Protein AF-A0A7X6FI28-F1 (afdb_monomer_lite)

Foldseek 3Di:
DDFDWPDFDDDPVQVCVVVCVVDDDDPPDDDRQWTKDFDCDDDPPDPPDDGGDIDTGDPPNPPPDDDKPEQEEDEPVCVVVLVVCVVVPGPIDYHYDPDD

Radius of gyration: 17.12 Å; chains: 1; bounding box: 42×41×34 Å

pLDDT: mean 88.9, std 7.78, range [54.38, 97.81]

Secondary structure (DSSP, 8-state):
-EEEEEEEE--HHHHHHHHTTT----SS-----EEEEEEEE--TT--S--TT-EEE--SSTT--SS---EEEEEEGGGHHHHHHHHHH--SSEEEEE---

Structure (mmCIF, N/CA/C/O backbone):
data_AF-A0A7X6FI28-F1
#
_entry.id   AF-A0A7X6FI28-F1
#
loop_
_atom_site.group_PDB
_atom_site.id
_atom_site.type_symbol
_atom_site.label_atom_id
_atom_site.label_alt_id
_atom_site.label_comp_id
_atom_site.label_asym_id
_atom_site.label_entity_id
_atom_site.label_seq_id
_atom_site.pdbx_PDB_ins_code
_atom_site.Cartn_x
_atom_site.Cartn_y
_atom_site.Cartn_z
_atom_site.occupancy
_atom_site.B_iso_or_equiv
_atom_site.auth_seq_id
_atom_site.auth_comp_id
_atom_site.auth_asym_id
_atom_site.auth_atom_id
_atom_site.pdbx_PDB_model_num
ATOM 1 N N . MET A 1 1 ? -14.855 5.780 7.461 1.00 91.06 1 MET A N 1
ATOM 2 C CA . MET A 1 1 ? -13.985 5.301 8.559 1.00 91.06 1 MET A CA 1
ATOM 3 C C . MET A 1 1 ? -12.898 6.338 8.763 1.00 91.06 1 MET A C 1
ATOM 5 O O . MET A 1 1 ? -12.521 6.965 7.784 1.00 91.06 1 MET A O 1
ATOM 9 N N . LEU A 1 2 ? -12.427 6.525 9.990 1.00 95.56 2 LEU A N 1
ATOM 10 C CA . LEU A 1 2 ? -11.339 7.424 10.352 1.00 95.56 2 LEU A CA 1
ATOM 11 C C . LEU A 1 2 ? -10.221 6.606 10.997 1.00 95.56 2 LEU A C 1
ATOM 13 O O . LEU A 1 2 ? -10.488 5.765 11.858 1.00 95.56 2 LEU A O 1
ATOM 17 N N . ILE A 1 3 ? -8.986 6.864 10.581 1.00 96.00 3 ILE A N 1
ATOM 18 C CA . ILE A 1 3 ? -7.781 6.162 11.029 1.00 96.00 3 ILE A CA 1
ATOM 19 C C . ILE A 1 3 ? -6.822 7.202 11.609 1.00 96.00 3 ILE A C 1
ATOM 21 O O . ILE A 1 3 ? -6.637 8.263 11.012 1.00 96.00 3 ILE A O 1
ATOM 25 N N . LYS A 1 4 ? -6.201 6.902 12.754 1.00 97.12 4 LYS A N 1
ATOM 26 C CA . LYS A 1 4 ? -5.095 7.708 13.291 1.00 97.12 4 LYS A CA 1
ATOM 27 C C . LYS A 1 4 ? -3.774 7.131 12.798 1.00 97.12 4 LYS A C 1
ATOM 29 O O . LYS A 1 4 ? -3.205 6.273 13.458 1.00 97.12 4 LYS A O 1
ATOM 34 N N . VAL A 1 5 ? -3.302 7.602 11.653 1.00 95.69 5 VAL A N 1
ATOM 35 C CA . VAL A 1 5 ? -2.059 7.127 11.033 1.00 95.69 5 VAL A CA 1
ATOM 36 C C . VAL A 1 5 ? -0.847 7.510 11.890 1.00 95.69 5 VAL A C 1
ATOM 38 O O . VAL A 1 5 ? -0.659 8.693 12.162 1.00 95.69 5 VAL A O 1
ATOM 41 N N . ASN A 1 6 ? -0.016 6.537 12.287 1.00 94.25 6 ASN A N 1
ATOM 42 C CA . ASN A 1 6 ? 1.298 6.809 12.895 1.00 94.25 6 ASN A CA 1
ATOM 43 C C . ASN A 1 6 ? 2.477 6.335 12.025 1.00 94.25 6 ASN A C 1
ATOM 45 O O . ASN A 1 6 ? 3.608 6.734 12.292 1.00 94.25 6 ASN A O 1
ATOM 49 N N . ALA A 1 7 ? 2.242 5.508 10.999 1.00 92.88 7 ALA A N 1
ATOM 50 C CA . ALA A 1 7 ? 3.284 5.032 10.093 1.00 92.88 7 ALA A CA 1
ATOM 51 C C . ALA A 1 7 ? 2.842 5.111 8.629 1.00 92.88 7 ALA A C 1
ATOM 53 O O . ALA A 1 7 ? 1.712 4.749 8.285 1.00 92.88 7 ALA A O 1
ATOM 54 N N . VAL A 1 8 ? 3.772 5.551 7.782 1.00 92.62 8 VAL A N 1
ATOM 55 C CA . VAL A 1 8 ? 3.644 5.589 6.326 1.00 92.62 8 VAL A CA 1
ATOM 56 C C . VAL A 1 8 ? 4.912 5.043 5.680 1.00 92.62 8 VAL A C 1
ATOM 58 O O . VAL A 1 8 ? 6.012 5.264 6.193 1.00 92.62 8 VAL A O 1
ATOM 61 N N . ALA A 1 9 ? 4.762 4.346 4.558 1.00 86.88 9 ALA A N 1
ATOM 62 C CA . ALA A 1 9 ? 5.858 4.016 3.661 1.00 86.88 9 ALA A CA 1
ATOM 63 C C . ALA A 1 9 ? 5.859 5.011 2.497 1.00 86.88 9 ALA A C 1
ATOM 65 O O . ALA A 1 9 ? 4.826 5.248 1.870 1.00 86.88 9 ALA A O 1
ATOM 66 N N . LEU A 1 10 ? 7.024 5.593 2.215 1.00 81.50 10 LEU A N 1
ATOM 67 C CA . LEU A 1 10 ? 7.217 6.389 1.010 1.00 81.50 10 LEU A CA 1
ATOM 68 C C . LEU A 1 10 ? 7.550 5.450 -0.142 1.00 81.50 10 LEU A C 1
ATOM 70 O O . LEU A 1 10 ? 8.478 4.644 -0.052 1.00 81.50 10 LEU A O 1
ATOM 74 N N . ASN A 1 11 ? 6.792 5.570 -1.220 1.00 83.19 11 ASN A N 1
ATOM 75 C CA . ASN A 1 11 ? 6.980 4.808 -2.438 1.00 83.19 11 ASN A CA 1
ATOM 76 C C . ASN A 1 11 ? 7.588 5.697 -3.526 1.00 83.19 11 ASN A C 1
ATOM 78 O O . ASN A 1 11 ? 7.399 6.912 -3.540 1.00 83.19 11 ASN A O 1
ATOM 82 N N . TYR A 1 12 ? 8.239 5.074 -4.512 1.00 81.69 12 TYR A N 1
ATOM 83 C CA . TYR A 1 12 ? 8.719 5.764 -5.720 1.00 81.69 12 TYR A CA 1
ATOM 84 C C . TYR A 1 12 ? 7.602 6.583 -6.392 1.00 81.69 12 TYR A C 1
ATOM 86 O O . TYR A 1 12 ? 7.807 7.698 -6.859 1.00 81.69 12 TYR A O 1
ATOM 94 N N . ARG A 1 13 ? 6.370 6.065 -6.327 1.00 84.75 13 ARG A N 1
ATOM 95 C CA . ARG A 1 13 ? 5.155 6.735 -6.793 1.00 84.75 13 ARG A CA 1
ATOM 96 C C . ARG A 1 13 ? 4.977 8.140 -6.213 1.00 84.75 13 ARG A C 1
ATOM 98 O O . ARG A 1 13 ? 4.559 9.035 -6.937 1.00 84.75 13 ARG A O 1
ATOM 105 N N . ASP A 1 14 ? 5.252 8.339 -4.925 1.00 88.19 14 ASP A N 1
ATOM 106 C CA . ASP A 1 14 ? 5.085 9.651 -4.294 1.00 88.19 14 ASP A CA 1
ATOM 107 C C . ASP A 1 14 ? 6.001 10.690 -4.961 1.00 88.19 14 ASP A C 1
ATOM 109 O O . ASP A 1 14 ? 5.576 11.816 -5.214 1.00 88.19 14 ASP A O 1
ATOM 113 N N . GLN A 1 15 ? 7.220 10.284 -5.335 1.00 89.00 15 GLN A N 1
ATOM 114 C CA . GLN A 1 15 ? 8.153 11.124 -6.090 1.00 89.00 15 GLN A CA 1
ATOM 115 C C . GLN A 1 15 ? 7.648 11.393 -7.511 1.00 89.00 15 GLN A C 1
ATOM 117 O O . GLN A 1 15 ? 7.657 12.542 -7.942 1.00 89.00 15 GLN A O 1
ATOM 122 N N . GLU A 1 16 ? 7.151 10.375 -8.214 1.00 91.62 16 GLU A N 1
ATOM 123 C CA . GLU A 1 16 ? 6.631 10.526 -9.582 1.00 91.62 16 GLU A CA 1
ATOM 124 C C . GLU A 1 16 ? 5.394 11.437 -9.653 1.00 91.62 16 GLU A C 1
ATOM 126 O O . GLU A 1 16 ? 5.228 12.181 -10.620 1.00 91.62 16 GLU A O 1
ATOM 131 N N . VAL A 1 17 ? 4.540 11.428 -8.621 1.00 91.19 17 VAL A N 1
ATOM 132 C CA . VAL A 1 17 ? 3.405 12.362 -8.501 1.00 91.19 17 VAL A CA 1
ATOM 133 C C . VAL A 1 17 ? 3.903 13.795 -8.320 1.00 91.19 17 VAL A C 1
ATOM 135 O O . VAL A 1 17 ? 3.422 14.693 -9.005 1.00 91.19 17 VAL A O 1
ATOM 138 N N . ILE A 1 18 ? 4.883 14.015 -7.436 1.00 91.62 18 ILE A N 1
ATOM 139 C CA . ILE A 1 18 ? 5.488 15.342 -7.225 1.00 91.62 18 ILE A CA 1
ATOM 140 C C . ILE A 1 18 ? 6.188 15.835 -8.500 1.00 91.62 18 ILE A C 1
ATOM 142 O O . ILE A 1 18 ? 6.111 17.019 -8.821 1.00 91.62 18 ILE A O 1
ATOM 146 N N . ALA A 1 19 ? 6.843 14.935 -9.236 1.00 91.56 19 ALA A N 1
ATOM 147 C CA . ALA A 1 19 ? 7.541 15.241 -10.481 1.00 91.56 19 ALA A CA 1
ATOM 148 C C . ALA A 1 19 ? 6.601 15.481 -11.680 1.00 91.56 19 ALA A C 1
ATOM 150 O O . ALA A 1 19 ? 7.060 15.952 -12.717 1.00 91.56 19 ALA A O 1
ATOM 151 N N . GLY A 1 20 ? 5.301 15.174 -11.560 1.00 92.12 20 GLY A N 1
ATOM 152 C CA . GLY A 1 20 ? 4.320 15.323 -12.643 1.00 92.12 20 GLY A CA 1
ATOM 153 C C . GLY A 1 20 ? 4.314 14.177 -13.665 1.00 92.12 20 GLY A C 1
ATOM 154 O O . GLY A 1 20 ? 3.612 14.248 -14.671 1.00 92.12 20 GLY A O 1
ATOM 155 N N . ASN A 1 21 ? 5.039 13.089 -13.402 1.00 91.88 21 ASN A N 1
ATOM 156 C CA . ASN A 1 21 ? 5.171 11.952 -14.320 1.00 91.88 21 ASN A CA 1
ATOM 157 C C . ASN A 1 21 ? 3.947 11.016 -14.314 1.00 91.88 21 ASN A C 1
ATOM 159 O O . ASN A 1 21 ? 3.839 10.122 -15.151 1.00 91.88 21 ASN A O 1
ATOM 163 N N . MET A 1 22 ? 3.012 11.208 -13.377 1.00 88.50 22 MET A N 1
ATOM 164 C CA . MET A 1 22 ? 1.793 10.398 -13.238 1.00 88.50 22 MET A CA 1
ATOM 165 C C . MET A 1 22 ? 0.514 11.100 -13.714 1.00 88.50 22 MET A C 1
ATOM 167 O O . MET A 1 22 ? -0.587 10.670 -13.366 1.00 88.50 22 MET A O 1
ATOM 171 N N . GLY A 1 23 ? 0.658 1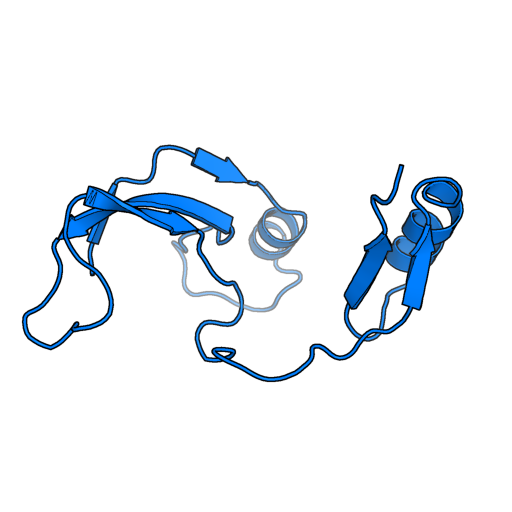2.162 -14.507 1.00 88.88 23 GLY A N 1
ATOM 172 C CA . GLY A 1 23 ? -0.448 12.984 -14.992 1.00 88.88 23 GLY A CA 1
ATOM 173 C C . GLY A 1 23 ? -0.744 14.187 -14.098 1.00 88.88 23 GLY A C 1
ATOM 174 O O . GLY A 1 23 ? -0.058 14.444 -13.108 1.00 88.88 23 GLY A O 1
ATOM 175 N N . GLU A 1 24 ? -1.767 14.949 -14.478 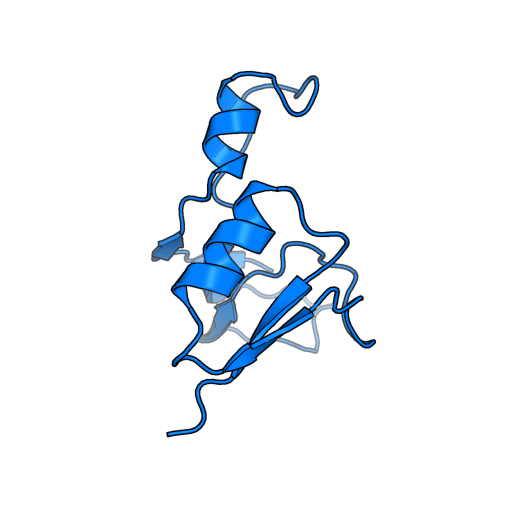1.00 90.38 24 GLU A N 1
ATOM 176 C CA . GLU A 1 24 ? -2.161 16.167 -13.773 1.00 90.38 24 GLU A CA 1
ATOM 177 C C . GLU A 1 24 ? -3.033 15.856 -12.550 1.00 90.38 24 GLU A C 1
ATOM 179 O O . GLU A 1 24 ? -3.976 15.065 -12.609 1.00 90.38 24 GLU A O 1
ATOM 184 N N . PHE A 1 25 ? -2.733 16.523 -11.435 1.00 90.31 25 PHE A N 1
ATOM 185 C CA . PHE A 1 25 ? -3.479 16.414 -10.186 1.00 90.31 25 PHE A CA 1
ATOM 186 C C . PHE A 1 25 ? -3.957 17.791 -9.711 1.00 90.31 25 PHE A C 1
ATOM 188 O O . PHE A 1 25 ? -3.275 18.798 -9.895 1.00 90.31 25 PHE A O 1
ATOM 195 N N . ASN A 1 26 ? -5.106 17.825 -9.029 1.00 93.00 26 ASN A N 1
ATOM 196 C CA . ASN A 1 26 ? -5.614 19.030 -8.370 1.00 93.00 26 ASN A CA 1
ATOM 197 C C . ASN A 1 26 ? -4.900 19.233 -7.028 1.00 93.00 26 ASN A C 1
ATOM 199 O O . ASN A 1 26 ? -5.219 18.567 -6.044 1.00 93.00 26 ASN A O 1
ATOM 203 N N . TRP A 1 27 ? -3.927 20.142 -6.991 1.00 93.06 27 TRP A N 1
ATOM 204 C CA . TRP A 1 27 ? -3.137 20.420 -5.792 1.00 93.06 27 TRP A CA 1
ATOM 205 C C . TRP A 1 27 ? -3.888 21.298 -4.769 1.00 93.06 27 TRP A C 1
ATOM 207 O O . TRP A 1 27 ? -4.628 22.198 -5.171 1.00 93.06 27 TRP A O 1
ATOM 217 N N . PRO A 1 28 ? -3.670 21.096 -3.450 1.00 93.69 28 PRO A N 1
ATOM 218 C CA . PRO A 1 28 ? -2.763 20.115 -2.845 1.00 93.69 28 PRO A CA 1
ATOM 219 C C . PRO A 1 28 ? -3.339 18.688 -2.834 1.00 93.69 28 PRO A C 1
ATOM 221 O O . PRO A 1 28 ? -4.520 18.498 -2.551 1.00 93.69 28 PRO A O 1
ATOM 224 N N . VAL A 1 29 ? -2.492 17.679 -3.075 1.00 90.94 29 VAL A N 1
ATOM 225 C CA . VAL A 1 29 ? -2.872 16.261 -2.933 1.00 90.94 29 VAL A CA 1
ATOM 226 C C . VAL A 1 29 ? -2.298 15.629 -1.668 1.00 90.94 29 VAL A C 1
ATOM 228 O O . VAL A 1 29 ? -1.234 16.012 -1.183 1.00 90.94 29 VAL A O 1
ATOM 231 N N . THR A 1 30 ? -2.991 14.618 -1.148 1.00 91.00 30 THR A N 1
ATOM 232 C CA . THR A 1 30 ? -2.485 13.752 -0.078 1.00 91.00 30 THR A CA 1
ATOM 233 C C . THR A 1 30 ? -1.680 12.601 -0.683 1.00 91.00 30 THR A C 1
ATOM 235 O O . THR A 1 30 ? -2.219 11.790 -1.435 1.00 91.00 30 THR A O 1
ATOM 238 N N . LEU A 1 31 ? -0.390 12.547 -0.355 1.00 90.44 31 LEU A N 1
ATOM 239 C CA . LEU A 1 31 ? 0.531 11.467 -0.726 1.00 90.44 31 LEU A CA 1
ATOM 240 C C . LEU A 1 31 ? 0.570 10.377 0.357 1.00 90.44 31 LEU A C 1
ATOM 242 O O . LEU A 1 31 ? -0.212 10.428 1.308 1.00 90.44 31 LEU A O 1
ATOM 246 N N . ALA A 1 32 ? 1.494 9.420 0.222 1.00 89.88 32 ALA A N 1
ATOM 247 C CA . ALA A 1 32 ? 1.696 8.313 1.153 1.00 89.88 32 ALA A CA 1
ATOM 248 C C . ALA A 1 32 ? 0.483 7.370 1.220 1.00 89.88 32 ALA A C 1
ATOM 250 O O . ALA A 1 32 ? -0.168 7.201 2.253 1.00 89.88 32 ALA A O 1
ATOM 251 N N . SER A 1 33 ? 0.179 6.739 0.081 1.00 86.69 33 SER A N 1
ATOM 252 C CA . SER A 1 33 ? -0.938 5.792 -0.040 1.00 86.69 33 SER A CA 1
ATOM 253 C C . SER A 1 33 ? -0.787 4.552 0.839 1.00 86.69 33 SER A C 1
ATOM 255 O O . SER A 1 33 ? -1.795 3.930 1.175 1.00 86.69 33 SER A O 1
ATOM 257 N N . ASP A 1 34 ? 0.445 4.202 1.210 1.00 89.69 34 ASP A N 1
ATOM 258 C CA . ASP A 1 34 ? 0.774 3.024 2.006 1.00 89.69 34 ASP A CA 1
ATOM 259 C C . ASP A 1 34 ? 0.972 3.436 3.463 1.00 89.69 34 ASP A C 1
ATOM 261 O O . ASP A 1 34 ? 2.019 3.939 3.872 1.00 89.69 34 ASP A O 1
ATOM 265 N N . MET A 1 35 ? -0.079 3.241 4.249 1.00 93.25 35 MET A N 1
ATOM 266 C CA . MET A 1 35 ? -0.175 3.678 5.632 1.00 93.25 35 MET A CA 1
ATOM 267 C C . MET A 1 35 ? -0.741 2.557 6.493 1.00 93.25 35 MET A C 1
ATOM 269 O O . MET A 1 35 ? -1.499 1.702 6.026 1.00 93.25 35 MET A O 1
ATOM 273 N N . SER A 1 36 ? -0.433 2.586 7.782 1.00 94.81 36 SER A N 1
ATOM 274 C CA . SER A 1 36 ? -1.020 1.644 8.730 1.00 94.81 36 SER A CA 1
ATOM 275 C C . SER A 1 36 ? -1.228 2.302 10.073 1.00 94.81 36 SER A C 1
ATOM 277 O O . SER A 1 36 ? -0.310 2.976 10.543 1.00 94.81 36 SER A O 1
ATOM 279 N N . ASP A 1 37 ? -2.387 2.060 10.688 1.00 95.00 37 ASP A N 1
ATOM 280 C CA . ASP A 1 37 ? -2.565 2.110 12.139 1.00 95.00 37 ASP A CA 1
ATOM 281 C C . ASP A 1 37 ? -4.002 1.722 12.560 1.00 95.00 37 ASP A C 1
ATOM 283 O O . ASP A 1 37 ? -4.633 0.888 11.923 1.00 95.00 37 ASP A O 1
ATOM 287 N N . ALA A 1 38 ? -4.516 2.287 13.654 1.00 97.19 38 ALA A N 1
ATOM 288 C CA . ALA A 1 38 ? -5.784 1.987 14.269 1.00 97.19 38 ALA A CA 1
ATOM 289 C C . ALA A 1 38 ? -6.945 2.841 13.745 1.00 97.19 38 ALA A C 1
ATOM 291 O O . ALA A 1 38 ? -6.853 4.066 13.582 1.00 97.19 38 ALA A O 1
ATOM 292 N N . VAL A 1 39 ? -8.091 2.181 13.587 1.00 97.56 39 VAL A N 1
ATOM 293 C CA . VAL A 1 39 ? -9.391 2.828 13.397 1.00 97.56 39 VAL A CA 1
ATOM 294 C C . VAL A 1 39 ? -9.759 3.606 14.661 1.00 97.56 39 VAL A C 1
ATOM 296 O O . VAL A 1 39 ? -9.847 3.031 15.745 1.00 97.56 39 VAL A O 1
ATOM 299 N N . VAL A 1 40 ? -10.025 4.903 14.520 1.00 97.81 40 VAL A N 1
ATOM 300 C CA . VAL A 1 40 ? -10.485 5.787 15.612 1.00 97.81 40 VAL A CA 1
ATOM 301 C C . VAL A 1 40 ? -11.929 6.252 15.434 1.00 97.81 40 VAL A C 1
ATOM 303 O O . VAL A 1 40 ? -12.508 6.844 16.337 1.00 97.81 40 VAL A O 1
ATOM 306 N N . GLY A 1 41 ? -12.543 5.943 14.291 1.00 97.25 41 GLY A N 1
ATOM 307 C CA . GLY A 1 41 ? -13.969 6.149 14.072 1.00 97.25 41 GLY A CA 1
ATOM 308 C C . GLY A 1 41 ? -14.502 5.282 12.938 1.00 97.25 41 GLY A C 1
ATOM 309 O O . GLY A 1 41 ? -13.897 5.189 11.871 1.00 97.25 41 GLY A O 1
ATOM 310 N N . ALA A 1 42 ? -15.666 4.674 13.132 1.00 94.88 42 ALA A N 1
ATOM 311 C CA . ALA A 1 42 ? -16.372 3.923 12.099 1.00 94.88 42 ALA A CA 1
ATOM 312 C C . ALA A 1 42 ? -17.775 4.513 11.904 1.00 94.88 42 ALA A C 1
ATOM 314 O O . ALA A 1 42 ? -18.448 4.874 12.866 1.00 94.88 42 ALA A O 1
ATOM 315 N N . GLY A 1 43 ? -18.195 4.659 10.645 1.00 93.81 43 GLY A N 1
ATOM 316 C CA . GLY A 1 43 ? -19.554 5.097 10.324 1.00 93.81 43 GLY A CA 1
ATOM 317 C C . GLY A 1 43 ? -20.552 3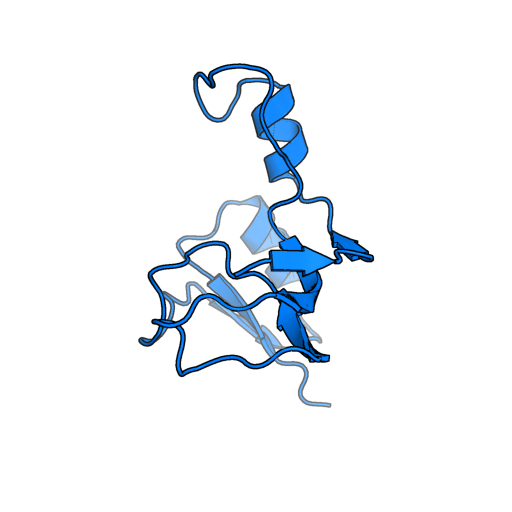.960 10.539 1.00 93.81 43 GLY A C 1
ATOM 318 O O . GLY A 1 43 ? -20.175 2.795 10.446 1.00 93.81 43 GLY A O 1
ATOM 319 N N . ARG A 1 44 ? -21.830 4.290 10.766 1.00 91.69 44 ARG A N 1
ATOM 320 C CA . ARG A 1 44 ? -22.884 3.308 11.100 1.00 91.69 44 ARG A CA 1
ATOM 321 C C . ARG A 1 44 ? -23.052 2.182 10.070 1.00 91.69 44 ARG A C 1
ATOM 323 O O . ARG A 1 44 ? -23.446 1.088 10.444 1.00 91.69 44 ARG A O 1
ATOM 330 N N . SER A 1 45 ? -22.738 2.435 8.801 1.00 93.06 45 SER A N 1
ATOM 331 C CA . SER A 1 45 ? -22.860 1.449 7.718 1.00 93.06 45 SER A CA 1
ATOM 332 C C . SER A 1 45 ? -21.622 0.559 7.535 1.00 93.06 45 SER A C 1
ATOM 334 O O . SER A 1 45 ? -21.589 -0.248 6.611 1.00 93.06 45 SER A O 1
ATOM 336 N N . ILE A 1 46 ? -20.578 0.711 8.359 1.00 90.00 46 ILE A N 1
ATOM 337 C CA . ILE A 1 46 ? -19.340 -0.076 8.260 1.00 90.00 46 ILE A CA 1
ATOM 338 C C . ILE A 1 46 ? -19.424 -1.250 9.236 1.00 90.00 46 ILE A C 1
ATOM 340 O O . ILE A 1 46 ? -19.235 -1.069 10.433 1.00 90.00 46 ILE A O 1
ATOM 344 N N . ALA A 1 47 ? -19.687 -2.453 8.721 1.00 89.62 47 ALA A N 1
ATOM 345 C CA . ALA A 1 47 ? -19.807 -3.665 9.541 1.00 89.62 47 ALA A CA 1
ATOM 346 C C . ALA A 1 47 ? -18.477 -4.415 9.745 1.00 89.62 47 ALA A C 1
ATOM 348 O O . ALA A 1 47 ? -18.324 -5.168 10.698 1.00 89.62 47 ALA A O 1
ATOM 349 N N . GLN A 1 48 ? -17.514 -4.220 8.843 1.00 88.94 48 GLN A N 1
ATOM 350 C CA . GLN A 1 48 ? -16.293 -5.033 8.762 1.00 88.94 48 GLN A CA 1
ATOM 351 C C . GLN A 1 48 ? -15.133 -4.544 9.648 1.00 88.94 48 GLN A C 1
ATOM 353 O O . GLN A 1 48 ? -14.127 -5.235 9.764 1.00 88.94 48 GLN A O 1
ATOM 358 N N . PHE A 1 49 ? -15.255 -3.361 10.259 1.00 92.88 49 PHE A N 1
ATOM 359 C CA . PHE A 1 49 ? -14.219 -2.764 11.104 1.00 92.88 49 PHE A CA 1
ATOM 360 C C . PHE A 1 49 ? -14.823 -2.133 12.357 1.00 92.88 49 PHE A C 1
ATOM 362 O O . PHE A 1 49 ? -15.881 -1.506 12.298 1.00 92.88 49 PHE A O 1
ATOM 369 N N . ALA A 1 50 ? -14.094 -2.224 13.465 1.00 95.06 50 ALA A N 1
ATOM 370 C CA . ALA A 1 50 ? -14.405 -1.574 14.732 1.00 95.06 50 ALA A CA 1
ATOM 371 C C . ALA A 1 50 ? -13.284 -0.613 15.161 1.00 95.06 50 ALA A C 1
ATOM 373 O O . ALA A 1 50 ? -12.126 -0.759 14.762 1.00 95.06 50 ALA A O 1
ATOM 374 N N . VAL A 1 51 ? -13.621 0.364 16.011 1.00 96.50 51 VAL A N 1
ATOM 375 C CA . VAL A 1 51 ? -12.624 1.225 16.672 1.00 96.50 51 VAL A CA 1
ATOM 376 C C . VAL A 1 51 ? -11.612 0.354 17.423 1.00 96.50 51 VAL A C 1
ATOM 378 O O . VAL A 1 51 ? -11.983 -0.615 18.081 1.00 96.50 51 VAL A O 1
ATOM 381 N N . GLY A 1 52 ? -10.327 0.689 17.298 1.00 96.56 52 GLY A N 1
ATOM 382 C CA . GLY A 1 52 ? -9.211 -0.072 17.860 1.00 96.56 52 GLY A CA 1
ATOM 383 C C . GLY A 1 52 ? -8.656 -1.168 16.945 1.00 96.56 52 GLY A C 1
ATOM 384 O O . GLY A 1 52 ? -7.562 -1.665 17.207 1.00 96.56 52 GLY A O 1
ATOM 385 N N . ASN A 1 53 ? -9.338 -1.531 15.850 1.00 97.31 53 ASN A N 1
ATOM 386 C CA . ASN A 1 53 ? -8.763 -2.453 14.865 1.00 97.31 53 ASN A CA 1
ATOM 387 C C . ASN A 1 53 ? -7.517 -1.846 14.219 1.00 97.31 53 ASN A C 1
ATOM 389 O O . ASN A 1 53 ? -7.548 -0.700 13.774 1.00 97.31 53 ASN A O 1
ATOM 393 N N . ARG A 1 54 ? -6.448 -2.645 14.130 1.00 96.81 54 ARG A N 1
ATOM 394 C CA . ARG A 1 54 ? -5.253 -2.338 13.338 1.00 96.81 54 ARG A CA 1
ATOM 395 C C . ARG A 1 54 ? -5.548 -2.617 11.868 1.00 96.81 54 ARG A C 1
ATOM 397 O O . ARG A 1 54 ? -6.065 -3.680 11.535 1.00 96.81 54 ARG A O 1
ATOM 404 N N . VAL A 1 55 ? -5.208 -1.671 11.006 1.00 94.19 55 VAL A N 1
ATOM 405 C CA . VAL A 1 55 ? -5.429 -1.733 9.564 1.00 94.19 55 VAL A CA 1
ATOM 406 C C . VAL A 1 55 ? -4.174 -1.300 8.811 1.00 94.19 55 VAL A C 1
ATOM 408 O O . VAL A 1 55 ? -3.360 -0.523 9.312 1.00 94.19 55 VAL A O 1
ATOM 411 N N . ILE A 1 56 ? -4.046 -1.803 7.589 1.00 92.19 56 ILE A N 1
ATOM 412 C CA . ILE A 1 56 ? -3.103 -1.341 6.571 1.00 92.19 56 ILE A CA 1
ATOM 413 C C . ILE A 1 56 ? -3.914 -0.938 5.340 1.00 92.19 56 ILE A C 1
ATOM 415 O O . ILE A 1 56 ? -4.940 -1.562 5.048 1.00 92.19 56 ILE A O 1
ATOM 419 N N . SER A 1 57 ? -3.510 0.127 4.653 1.00 87.12 57 SER A N 1
ATOM 420 C CA . SER A 1 57 ? -4.179 0.554 3.427 1.00 87.12 57 SER A CA 1
ATOM 421 C C . SER A 1 57 ? -3.912 -0.414 2.273 1.00 87.12 57 SER A C 1
ATOM 423 O O . SER A 1 57 ? -2.885 -1.087 2.195 1.00 87.12 57 SER A O 1
ATOM 425 N N . THR A 1 58 ? -4.865 -0.475 1.349 1.00 82.50 58 THR A N 1
ATOM 426 C CA . THR A 1 58 ? -4.740 -1.200 0.085 1.00 82.50 58 THR A CA 1
ATOM 427 C C . THR A 1 58 ? -4.765 -0.191 -1.050 1.00 82.50 58 THR A C 1
ATOM 429 O O . THR A 1 58 ? -5.758 0.518 -1.211 1.00 82.50 58 THR A O 1
ATOM 432 N N . PHE A 1 59 ? -3.708 -0.153 -1.861 1.00 73.19 59 PHE A N 1
ATOM 433 C CA . PHE A 1 59 ? -3.615 0.775 -2.992 1.00 73.19 59 PHE A CA 1
ATOM 434 C C . PHE A 1 59 ? -4.775 0.627 -3.996 1.00 73.19 59 PHE A C 1
ATOM 436 O O . PHE A 1 59 ? -5.231 1.611 -4.569 1.00 73.19 59 PHE A O 1
ATOM 443 N N . PHE A 1 60 ? -5.296 -0.593 -4.167 1.00 75.94 60 PHE A N 1
ATOM 444 C CA . PHE A 1 60 ? -6.492 -0.876 -4.960 1.00 75.94 60 PHE A CA 1
ATOM 445 C C . PHE A 1 60 ? -7.675 -1.169 -4.023 1.00 75.94 60 PHE A C 1
ATOM 447 O O . PHE A 1 60 ? -7.881 -2.329 -3.669 1.00 75.94 60 PHE A O 1
ATOM 454 N N . PRO A 1 61 ? -8.441 -0.151 -3.587 1.00 69.94 61 PRO A N 1
ATOM 455 C CA . PRO A 1 61 ? -9.470 -0.312 -2.553 1.00 69.94 61 PRO A CA 1
ATOM 456 C C . PRO A 1 61 ? -10.612 -1.257 -2.955 1.00 69.94 61 PRO A C 1
ATOM 458 O O . PRO A 1 61 ? -11.227 -1.881 -2.091 1.00 69.94 61 PRO A O 1
ATOM 461 N N . GLU A 1 62 ? -10.876 -1.400 -4.256 1.00 77.81 62 GLU A N 1
ATOM 462 C CA . GLU A 1 62 ? -11.897 -2.322 -4.773 1.00 77.81 62 GLU A CA 1
ATOM 463 C C . GLU A 1 62 ? -11.387 -3.753 -4.968 1.00 77.81 62 GLU A C 1
ATOM 465 O O . GLU A 1 62 ? -12.178 -4.669 -5.186 1.00 77.81 62 GLU A O 1
ATOM 470 N N . TRP A 1 63 ? -10.078 -3.986 -4.843 1.00 75.50 63 TRP A N 1
ATOM 471 C CA . TRP A 1 63 ? -9.515 -5.327 -4.937 1.00 75.50 63 TRP A CA 1
ATOM 472 C C . TRP A 1 63 ? -9.639 -6.054 -3.590 1.00 75.50 63 TRP A C 1
ATOM 474 O O . TRP A 1 63 ? -8.682 -6.175 -2.825 1.00 75.50 63 TRP A O 1
ATOM 484 N N . ARG A 1 64 ? -10.868 -6.482 -3.277 1.00 70.56 64 ARG A N 1
ATOM 485 C CA . ARG A 1 64 ? -11.222 -7.163 -2.017 1.00 70.56 64 ARG A CA 1
ATOM 486 C C . ARG A 1 64 ? -10.936 -8.662 -2.047 1.00 70.56 64 ARG A C 1
ATOM 488 O O . ARG A 1 64 ? -10.666 -9.253 -1.004 1.00 70.56 64 ARG A O 1
ATOM 495 N N . ASP A 1 65 ? -10.988 -9.261 -3.230 1.00 72.94 65 ASP A N 1
ATOM 496 C CA . ASP A 1 65 ? -10.690 -10.664 -3.491 1.00 72.94 65 ASP A CA 1
ATOM 497 C C . ASP A 1 65 ? -10.136 -10.861 -4.919 1.00 72.94 65 ASP A C 1
ATOM 499 O O . ASP A 1 65 ? -9.994 -9.921 -5.700 1.00 72.94 65 ASP A O 1
ATOM 503 N N . GLY A 1 66 ? -9.746 -12.094 -5.250 1.00 72.69 66 GLY A N 1
ATOM 504 C CA . GLY A 1 66 ? -9.141 -12.444 -6.538 1.00 72.69 66 GLY A CA 1
ATOM 505 C C . GLY A 1 66 ? -7.614 -12.539 -6.492 1.00 72.69 66 GLY A C 1
ATOM 506 O O . GLY A 1 66 ? -6.942 -11.940 -5.654 1.00 72.69 66 GLY A O 1
ATOM 507 N N . ARG A 1 67 ? -7.039 -13.353 -7.385 1.00 75.06 67 ARG A N 1
ATOM 508 C CA . ARG A 1 67 ? -5.581 -13.529 -7.465 1.00 75.06 67 ARG A CA 1
ATOM 509 C C . ARG A 1 67 ? -4.973 -12.339 -8.208 1.00 75.06 67 ARG A C 1
ATOM 511 O O . ARG A 1 67 ? -5.504 -11.975 -9.256 1.00 75.06 67 ARG A O 1
ATOM 518 N N . PRO A 1 68 ? -3.863 -11.755 -7.721 1.00 77.88 68 PRO A N 1
ATOM 519 C CA . PRO A 1 68 ? -3.163 -10.754 -8.509 1.00 77.88 68 PRO A CA 1
ATOM 520 C C . PRO A 1 68 ? -2.667 -11.407 -9.799 1.00 77.88 68 PRO A C 1
ATOM 522 O O . PRO A 1 68 ? -2.362 -12.603 -9.810 1.00 77.88 68 PRO A O 1
ATOM 525 N N . ILE A 1 69 ? -2.520 -10.616 -10.860 1.00 80.88 69 ILE A N 1
ATOM 526 C CA . ILE A 1 69 ? -1.666 -11.024 -11.974 1.00 80.88 69 ILE A CA 1
ATOM 527 C C . ILE A 1 69 ? -0.253 -11.119 -11.402 1.00 80.88 69 ILE A C 1
ATOM 529 O O . ILE A 1 69 ? 0.282 -10.136 -10.886 1.00 80.88 69 ILE A O 1
ATOM 533 N N . ILE A 1 70 ? 0.298 -12.327 -11.401 1.00 87.56 70 ILE A N 1
ATOM 534 C CA . ILE A 1 70 ? 1.664 -12.586 -10.962 1.00 87.56 70 ILE A CA 1
ATOM 535 C C . ILE A 1 70 ? 2.494 -12.706 -12.219 1.00 87.56 70 ILE A C 1
ATOM 537 O O . ILE A 1 70 ? 2.282 -13.634 -12.995 1.00 87.56 70 ILE A O 1
ATOM 541 N N . ASP A 1 71 ? 3.417 -11.773 -12.383 1.00 89.44 71 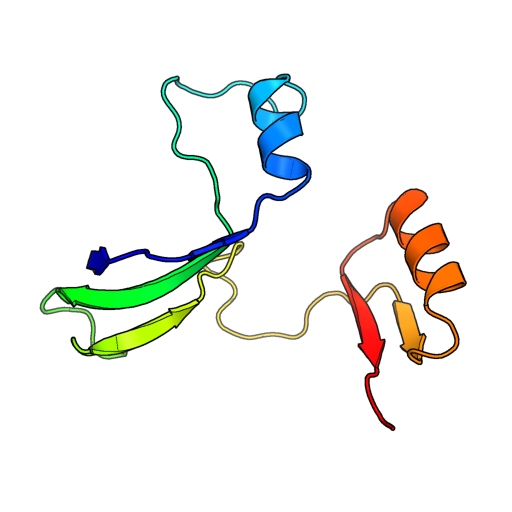ASP A N 1
ATOM 542 C CA . ASP A 1 71 ? 4.347 -11.777 -13.502 1.00 89.44 71 ASP A CA 1
ATOM 543 C C . ASP A 1 71 ? 5.401 -12.872 -13.297 1.00 89.44 71 ASP A C 1
ATOM 545 O O . ASP A 1 71 ? 5.600 -13.762 -14.121 1.00 89.44 71 ASP A O 1
ATOM 549 N N . ALA A 1 72 ? 6.010 -12.886 -12.107 1.00 92.12 72 ALA A N 1
ATOM 550 C CA . ALA A 1 72 ? 7.026 -13.861 -11.744 1.00 92.12 72 ALA A CA 1
ATOM 551 C C . ALA A 1 72 ? 7.058 -14.155 -10.240 1.00 92.12 72 ALA A C 1
ATOM 553 O O . ALA A 1 72 ? 6.620 -13.361 -9.400 1.00 92.12 72 ALA A O 1
ATOM 554 N N . ARG A 1 73 ? 7.620 -15.317 -9.892 1.00 94.88 73 ARG A N 1
ATOM 555 C CA . ARG A 1 73 ? 7.923 -15.711 -8.512 1.00 94.88 73 ARG A CA 1
ATOM 556 C C . ARG A 1 73 ? 9.402 -16.048 -8.382 1.00 94.88 73 ARG A C 1
ATOM 558 O O . ARG A 1 73 ? 9.924 -16.812 -9.187 1.00 94.88 73 ARG A O 1
ATOM 565 N N . TYR A 1 74 ? 10.037 -15.536 -7.337 1.00 94.56 74 TYR A N 1
ATOM 566 C CA . TYR A 1 74 ? 11.429 -15.830 -6.999 1.00 94.56 74 TYR A CA 1
ATOM 567 C C . TYR A 1 74 ? 11.518 -16.313 -5.551 1.00 94.56 74 TYR A C 1
ATOM 569 O O . TYR A 1 74 ? 10.738 -15.890 -4.700 1.00 94.56 74 TYR A O 1
ATOM 577 N N . GLY A 1 75 ? 12.470 -17.197 -5.256 1.00 94.19 75 GLY A N 1
ATOM 578 C CA . GLY A 1 75 ? 12.890 -17.433 -3.874 1.00 94.19 75 GLY A CA 1
ATOM 579 C C . GLY A 1 75 ? 13.740 -16.265 -3.374 1.00 94.19 75 GLY A C 1
ATOM 580 O O . GLY A 1 75 ? 14.367 -15.580 -4.185 1.00 94.19 75 GLY A O 1
ATOM 581 N N . LEU A 1 76 ? 13.796 -16.054 -2.056 1.00 93.81 76 LEU A N 1
ATOM 582 C CA . LEU A 1 76 ? 14.621 -14.999 -1.454 1.00 93.81 76 LEU A CA 1
ATOM 583 C C . LEU A 1 76 ? 16.100 -15.073 -1.886 1.00 93.81 76 LEU A C 1
ATOM 585 O O . LEU A 1 76 ? 16.737 -14.040 -2.068 1.00 93.81 76 LEU A O 1
ATOM 589 N N . SER A 1 77 ? 16.627 -16.277 -2.132 1.00 95.81 77 SER A N 1
ATOM 590 C CA . SER A 1 77 ? 17.986 -16.490 -2.656 1.00 95.81 77 SER A CA 1
ATOM 591 C C . SER A 1 77 ? 18.237 -15.861 -4.034 1.00 95.81 77 SER A C 1
ATOM 593 O O . SER A 1 77 ? 19.382 -15.568 -4.363 1.00 95.81 77 SER A O 1
ATOM 595 N N . ASN A 1 78 ? 17.181 -15.609 -4.813 1.00 96.62 78 ASN A N 1
ATOM 596 C CA . ASN A 1 78 ? 17.231 -14.985 -6.138 1.00 96.62 78 ASN A CA 1
ATOM 597 C C . ASN A 1 78 ? 16.726 -13.527 -6.112 1.00 96.62 78 ASN A C 1
ATOM 599 O O . ASN A 1 78 ? 16.218 -13.018 -7.116 1.00 96.62 78 ASN A O 1
ATOM 603 N N . LEU A 1 79 ? 16.817 -12.851 -4.958 1.00 94.50 79 LEU A N 1
ATOM 604 C CA . LEU A 1 79 ? 16.388 -11.458 -4.809 1.00 94.50 79 LEU A CA 1
ATOM 605 C C . LEU A 1 79 ? 17.053 -10.504 -5.824 1.00 94.50 79 LEU A C 1
ATOM 6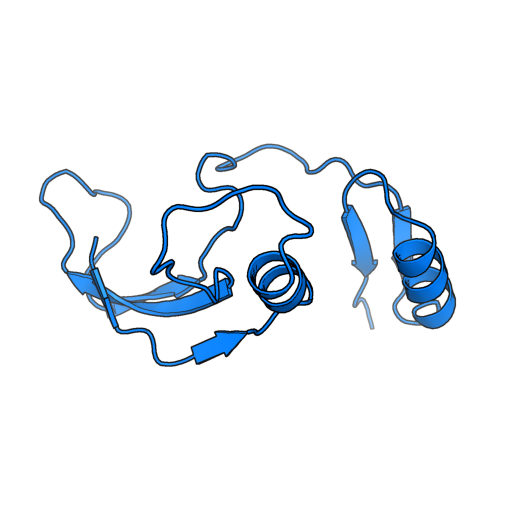07 O O . LEU A 1 79 ? 16.321 -9.700 -6.401 1.00 94.50 79 LEU A O 1
ATOM 611 N N . PRO A 1 80 ? 18.371 -10.579 -6.118 1.00 97.06 80 PRO A N 1
ATOM 612 C CA . PRO A 1 80 ? 18.982 -9.695 -7.114 1.00 97.06 80 PRO A CA 1
ATOM 613 C C . PRO A 1 80 ? 18.323 -9.791 -8.498 1.00 97.06 80 PRO A C 1
ATOM 615 O O . PRO A 1 80 ? 18.033 -8.767 -9.111 1.00 97.06 80 PRO A O 1
ATOM 618 N N . GLN A 1 81 ? 18.006 -11.002 -8.962 1.00 97.12 81 GLN A N 1
ATOM 619 C CA . GLN A 1 81 ? 17.340 -11.232 -10.248 1.00 97.12 81 GLN A CA 1
ATOM 620 C C . GLN A 1 81 ? 15.898 -10.719 -10.239 1.00 97.12 81 GLN A C 1
ATOM 622 O O . GLN A 1 81 ? 15.411 -10.205 -11.247 1.00 97.12 81 GLN A O 1
ATOM 627 N N . ALA A 1 82 ? 15.211 -10.840 -9.102 1.00 92.94 82 ALA A N 1
ATOM 628 C CA . ALA A 1 82 ? 13.867 -10.303 -8.944 1.00 92.94 82 ALA A CA 1
ATOM 629 C C . ALA A 1 82 ? 13.848 -8.766 -9.001 1.00 92.94 82 ALA A C 1
ATOM 631 O O . ALA A 1 82 ? 12.963 -8.188 -9.630 1.00 92.94 82 ALA A O 1
ATOM 632 N N . LEU A 1 83 ? 14.838 -8.107 -8.389 1.00 92.62 83 LEU A N 1
ATOM 633 C CA . LEU A 1 83 ? 15.004 -6.652 -8.454 1.00 92.62 83 LEU A CA 1
ATOM 634 C C . LEU A 1 83 ? 15.376 -6.186 -9.865 1.00 92.62 83 LEU A C 1
ATOM 636 O O . LEU A 1 83 ? 14.849 -5.186 -10.343 1.00 92.62 83 LEU A O 1
ATOM 640 N N . GLU A 1 84 ? 16.237 -6.926 -10.562 1.00 95.81 84 GLU A N 1
ATOM 641 C CA . GLU A 1 84 ? 16.566 -6.628 -11.955 1.00 95.81 84 GLU A CA 1
ATOM 642 C C . GLU A 1 84 ? 15.330 -6.736 -12.861 1.00 95.81 84 GLU A C 1
ATOM 644 O O . GLU A 1 84 ? 15.103 -5.873 -13.707 1.00 95.81 84 GLU A O 1
ATOM 649 N N . HIS A 1 85 ? 14.490 -7.757 -12.655 1.00 91.44 85 HIS A N 1
ATOM 650 C CA . HIS A 1 85 ? 13.208 -7.871 -13.348 1.00 91.44 85 HIS A CA 1
ATOM 651 C C . HIS A 1 85 ? 12.307 -6.670 -13.036 1.00 91.44 85 HIS A C 1
ATOM 653 O O . HIS A 1 85 ? 11.830 -6.023 -13.965 1.00 91.44 85 HIS A O 1
ATOM 659 N N . LEU A 1 86 ? 12.148 -6.310 -11.759 1.00 88.06 86 LEU A N 1
ATOM 660 C CA . LEU A 1 86 ? 11.358 -5.142 -11.365 1.00 88.06 86 LEU A CA 1
ATOM 661 C C . LEU A 1 86 ? 11.815 -3.866 -12.095 1.00 88.06 86 LEU A C 1
ATOM 663 O O . LEU A 1 86 ? 10.976 -3.136 -12.618 1.00 88.06 86 LEU A O 1
ATOM 667 N N . ASN A 1 87 ? 13.127 -3.642 -12.198 1.00 89.12 87 ASN A N 1
ATOM 668 C CA . ASN A 1 87 ? 13.703 -2.474 -12.871 1.00 89.12 87 ASN A CA 1
ATOM 669 C C . ASN A 1 87 ? 13.443 -2.433 -14.386 1.00 89.12 87 ASN A C 1
ATOM 671 O O . ASN A 1 87 ? 13.421 -1.351 -14.966 1.00 89.12 87 ASN A O 1
ATOM 675 N N . ARG A 1 88 ? 13.241 -3.583 -15.040 1.00 90.44 88 ARG A N 1
ATOM 676 C CA . ARG A 1 88 ? 12.868 -3.642 -16.467 1.00 90.44 88 ARG A CA 1
ATOM 677 C C . ARG A 1 88 ? 11.377 -3.384 -16.712 1.00 90.44 88 ARG A C 1
ATOM 679 O O . ARG A 1 88 ? 10.989 -3.186 -17.860 1.00 90.44 88 ARG A O 1
ATOM 686 N N . GLY A 1 89 ? 10.570 -3.363 -15.651 1.00 80.12 89 GLY A N 1
ATOM 687 C CA . GLY A 1 89 ? 9.119 -3.227 -15.701 1.00 80.12 89 GLY A CA 1
ATOM 688 C C . GLY A 1 89 ? 8.429 -4.587 -15.652 1.00 80.12 89 GLY A C 1
ATOM 689 O O . GLY A 1 89 ? 8.572 -5.398 -16.561 1.00 80.12 89 GLY A O 1
ATOM 690 N N . ALA A 1 90 ? 7.666 -4.819 -14.583 1.00 84.38 90 ALA A N 1
ATOM 691 C CA . ALA A 1 90 ? 6.870 -6.028 -14.401 1.00 84.38 90 ALA A CA 1
ATOM 692 C C . ALA A 1 90 ? 5.424 -5.824 -14.884 1.00 84.38 90 ALA A C 1
ATOM 694 O O . ALA A 1 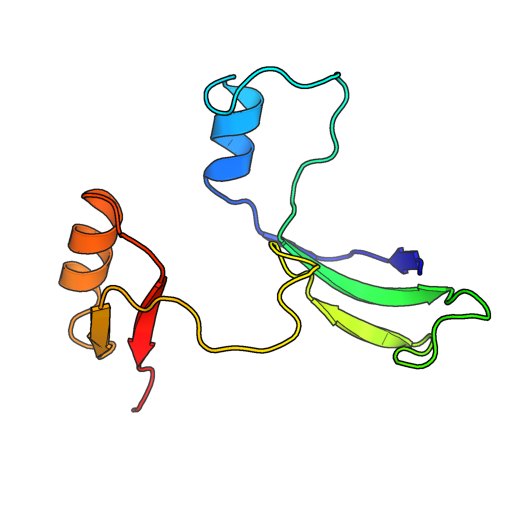90 ? 4.810 -4.786 -14.613 1.00 84.38 90 ALA A O 1
ATOM 695 N N . PHE A 1 91 ? 4.841 -6.834 -15.529 1.00 78.06 91 PHE A N 1
ATOM 696 C CA . PHE A 1 91 ? 3.417 -6.879 -15.863 1.00 78.06 91 PHE A CA 1
ATOM 697 C C . PHE A 1 91 ? 2.621 -7.590 -14.758 1.00 78.06 91 PHE A C 1
ATOM 699 O O . PHE A 1 91 ? 2.250 -8.759 -14.856 1.00 78.06 91 PHE A O 1
ATOM 706 N N . GLY A 1 92 ? 2.359 -6.869 -13.668 1.00 79.19 92 GLY A N 1
ATOM 707 C CA . GLY A 1 92 ? 1.695 -7.398 -12.475 1.00 79.19 92 GLY A CA 1
ATOM 708 C C . GLY A 1 92 ? 2.642 -7.451 -11.280 1.00 79.19 92 GLY A C 1
ATOM 709 O O . GLY A 1 92 ? 3.501 -6.589 -11.114 1.00 79.19 92 GLY A O 1
ATOM 710 N N . LYS A 1 93 ? 2.461 -8.432 -10.392 1.00 83.50 93 LYS A N 1
ATOM 711 C CA . LYS A 1 93 ? 3.268 -8.566 -9.172 1.00 83.50 93 LYS A CA 1
ATOM 712 C C . LYS A 1 93 ? 4.421 -9.544 -9.365 1.00 83.50 93 LYS A C 1
ATOM 714 O O . LYS A 1 93 ? 4.200 -10.692 -9.746 1.00 83.50 93 LYS A O 1
ATOM 719 N N . ILE A 1 94 ? 5.622 -9.123 -8.980 1.00 87.88 94 ILE A N 1
ATOM 720 C CA . ILE A 1 94 ? 6.724 -10.034 -8.659 1.00 87.88 94 ILE A CA 1
ATOM 721 C C . ILE A 1 94 ? 6.557 -10.470 -7.201 1.00 87.88 94 ILE A C 1
ATOM 723 O O . ILE A 1 94 ? 6.419 -9.632 -6.310 1.00 87.88 94 ILE A O 1
ATOM 727 N N . VAL A 1 95 ? 6.543 -11.779 -6.943 1.00 89.81 95 VAL A N 1
ATOM 728 C CA . VAL A 1 95 ? 6.385 -12.328 -5.586 1.00 89.81 95 VAL A CA 1
ATOM 729 C C . VAL A 1 95 ? 7.683 -12.977 -5.122 1.00 89.81 95 VAL A C 1
ATOM 731 O O . VAL A 1 95 ? 8.185 -13.890 -5.776 1.00 89.81 95 VAL A O 1
ATOM 734 N N . ILE A 1 96 ? 8.183 -12.555 -3.960 1.00 92.81 96 ILE A N 1
ATOM 735 C CA . ILE A 1 96 ? 9.325 -13.188 -3.294 1.00 92.81 96 ILE A CA 1
ATOM 736 C C . ILE A 1 96 ? 8.813 -14.168 -2.241 1.00 92.81 96 ILE A C 1
ATOM 738 O O . ILE A 1 96 ? 8.116 -13.780 -1.303 1.00 92.81 96 ILE A O 1
ATOM 742 N N . GLY A 1 97 ? 9.142 -15.446 -2.403 1.00 89.38 97 GLY A N 1
ATOM 743 C CA . GLY A 1 97 ? 8.913 -16.464 -1.385 1.00 89.38 97 GLY A CA 1
ATOM 744 C C . GLY A 1 97 ? 9.938 -16.328 -0.262 1.00 89.38 97 GLY A C 1
ATOM 745 O O . GLY A 1 97 ? 11.138 -16.408 -0.515 1.00 89.38 97 GLY A O 1
ATOM 746 N N . LEU A 1 98 ? 9.454 -16.137 0.967 1.00 84.88 98 LEU A N 1
ATOM 747 C CA . LEU A 1 98 ? 10.276 -16.002 2.178 1.00 84.88 98 LEU A CA 1
ATOM 748 C C . LEU A 1 98 ? 10.478 -17.329 2.923 1.00 84.88 98 LEU A C 1
ATOM 750 O O . LEU A 1 98 ? 10.893 -17.319 4.077 1.00 84.88 98 LEU A O 1
ATOM 754 N N . SER A 1 99 ? 10.131 -18.458 2.301 1.00 72.50 99 SER A N 1
ATOM 755 C CA . SER A 1 99 ? 10.352 -19.784 2.873 1.00 72.50 99 SER A CA 1
ATOM 756 C C . SER A 1 99 ? 11.835 -19.938 3.219 1.00 72.50 99 SER A C 1
ATOM 758 O O . SER A 1 99 ? 12.671 -19.891 2.316 1.00 72.50 99 SER A O 1
ATOM 760 N N . LEU A 1 100 ? 12.122 -20.040 4.520 1.00 54.38 100 LEU A N 1
ATOM 761 C CA . LEU A 1 100 ? 13.430 -20.414 5.060 1.00 54.38 100 LEU A CA 1
ATOM 762 C C . LEU A 1 100 ? 13.762 -21.861 4.688 1.00 54.38 100 LEU A C 1
ATOM 764 O O . LEU A 1 100 ? 12.814 -22.683 4.662 1.00 54.38 100 LEU A O 1
#

Sequence (100 aa):
MLIKVNAVALNYRDQEVIAGNMGEFNWPVTLASDMSDAVVGAGRSIAQFAVGNRVISTFFPEWRDGRPIIDARYGLSNLPQALEHLNRGAFGKIVIGLSL